Protein AF-A0A6B3FFN7-F1 (afdb_monomer_lite)

Sequence (74 aa):
RRPAPTPPEAPLLEIVFHELDSTWSMELIRGVQNVANAQGMSVVLTETGTRHSPGADWVEGVLRRRPLGVVLVF

Foldseek 3Di:
DDDDDDPPAFAEEEEEEQDCPDPVNVVVVVVVCVVQVVVRHYYHYHYCDDPVDGNPCSVVVCVVSVHPYYHYDD

Structure (mmCIF, N/CA/C/O backbone):
data_AF-A0A6B3FFN7-F1
#
_entry.id   AF-A0A6B3FFN7-F1
#
loop_
_atom_site.group_PDB
_atom_site.id
_atom_site.type_symbol
_atom_site.label_atom_id
_atom_site.label_alt_id
_atom_site.label_comp_id
_atom_site.label_asym_id
_atom_site.label_entity_id
_atom_site.label_seq_id
_atom_site.pdbx_PDB_ins_code
_atom_site.Cartn_x
_atom_site.Cartn_y
_atom_site.Cartn_z
_atom_site.occupancy
_atom_site.B_iso_or_equiv
_atom_site.auth_seq_id
_atom_site.auth_comp_id
_atom_site.auth_asym_id
_atom_site.auth_atom_id
_atom_site.pdbx_PDB_model_num
ATOM 1 N N . ARG A 1 1 ? 5.698 -26.290 28.812 1.00 73.06 1 ARG A N 1
ATOM 2 C CA . ARG A 1 1 ? 5.616 -24.813 28.675 1.00 73.06 1 ARG A CA 1
ATOM 3 C C . ARG A 1 1 ? 4.778 -24.522 27.435 1.00 73.06 1 ARG A C 1
ATOM 5 O O . ARG A 1 1 ? 5.089 -25.096 26.402 1.00 73.06 1 ARG A O 1
ATOM 12 N N . ARG A 1 2 ? 3.695 -23.745 27.538 1.00 70.75 2 ARG A N 1
ATOM 13 C CA . ARG A 1 2 ? 2.850 -23.381 26.385 1.00 70.75 2 ARG A CA 1
ATOM 14 C C . ARG A 1 2 ? 3.507 -22.191 25.664 1.00 70.75 2 ARG A C 1
ATOM 16 O O . ARG A 1 2 ? 3.898 -21.266 26.375 1.00 70.75 2 ARG A O 1
ATOM 23 N N . PRO A 1 3 ? 3.683 -22.210 24.330 1.00 72.25 3 PRO A N 1
ATOM 24 C CA . PRO A 1 3 ? 4.176 -21.045 23.599 1.00 72.25 3 PRO A CA 1
ATOM 25 C C . PRO A 1 3 ? 3.232 -19.863 23.826 1.00 72.25 3 PRO A C 1
ATOM 27 O O . PRO A 1 3 ? 2.012 -20.051 23.852 1.00 72.25 3 PRO A O 1
ATOM 30 N N . ALA A 1 4 ? 3.788 -18.669 24.029 1.00 78.19 4 ALA A N 1
ATOM 31 C CA . ALA A 1 4 ? 2.987 -17.452 24.056 1.00 78.19 4 ALA A CA 1
ATOM 32 C C . ALA A 1 4 ? 2.345 -17.240 22.669 1.00 78.19 4 ALA A C 1
ATOM 34 O O . ALA A 1 4 ? 2.980 -17.580 21.666 1.00 78.19 4 ALA A O 1
ATOM 35 N N . PRO A 1 5 ? 1.110 -16.717 22.586 1.00 75.12 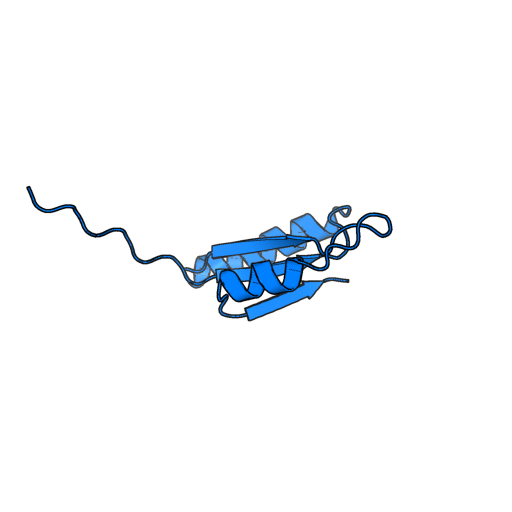5 PRO A N 1
ATOM 36 C CA . PRO A 1 5 ? 0.493 -16.405 21.303 1.00 75.12 5 PRO A CA 1
ATOM 37 C C . PRO A 1 5 ? 1.332 -15.360 20.560 1.00 75.12 5 PRO A C 1
ATOM 39 O O . PRO A 1 5 ? 1.724 -14.354 21.153 1.00 75.12 5 PRO A O 1
ATOM 42 N N . THR A 1 6 ? 1.592 -15.584 19.273 1.00 75.31 6 THR A N 1
ATOM 43 C CA . THR A 1 6 ? 2.137 -14.545 18.392 1.00 75.31 6 THR A CA 1
ATOM 44 C C . THR A 1 6 ? 1.112 -13.410 18.301 1.00 75.31 6 THR A C 1
ATOM 46 O O . THR A 1 6 ? -0.077 -13.705 18.138 1.00 75.31 6 THR A O 1
ATOM 49 N N . PRO A 1 7 ? 1.518 -12.133 18.421 1.00 71.75 7 PRO A N 1
ATOM 50 C CA . PRO A 1 7 ? 0.615 -11.014 18.186 1.00 71.75 7 PRO A CA 1
ATOM 51 C C . PRO A 1 7 ? -0.046 -11.142 16.806 1.00 71.75 7 PRO A C 1
ATOM 53 O O . PRO A 1 7 ? 0.625 -11.581 15.868 1.00 71.75 7 PRO A O 1
ATOM 56 N N . PRO A 1 8 ? -1.338 -10.794 16.666 1.00 72.94 8 PRO A N 1
ATOM 57 C CA . PRO A 1 8 ? -1.978 -10.762 15.359 1.00 72.94 8 PRO A CA 1
ATOM 58 C C . PRO A 1 8 ? -1.226 -9.791 14.444 1.00 72.94 8 PRO A C 1
ATOM 60 O O . PRO A 1 8 ? -0.840 -8.701 14.867 1.00 72.94 8 PRO A O 1
ATOM 63 N N . GLU A 1 9 ? -0.993 -10.213 13.204 1.00 81.62 9 GLU A N 1
ATOM 64 C CA . GLU A 1 9 ? -0.331 -9.389 12.196 1.00 81.62 9 GLU A CA 1
ATOM 65 C C . GLU A 1 9 ? -1.198 -8.160 11.886 1.00 81.62 9 GLU A C 1
ATOM 67 O O . GLU A 1 9 ? -2.422 -8.266 11.759 1.00 81.62 9 GLU A O 1
ATOM 72 N N . ALA A 1 10 ? -0.574 -6.982 11.824 1.00 88.31 10 ALA A N 1
ATOM 73 C CA . ALA A 1 10 ? -1.285 -5.749 11.511 1.00 88.31 10 ALA A CA 1
ATOM 74 C C . ALA A 1 10 ? -1.833 -5.816 10.073 1.00 88.31 10 ALA A C 1
ATOM 76 O O . ALA A 1 10 ? -1.124 -6.292 9.183 1.00 88.31 10 ALA A O 1
ATOM 77 N N . PRO A 1 11 ? -3.054 -5.318 9.803 1.00 94.69 11 PRO A N 1
ATOM 78 C CA . PRO A 1 11 ? -3.567 -5.269 8.442 1.00 94.69 11 PRO A CA 1
ATOM 79 C C . PRO A 1 11 ? -2.648 -4.436 7.544 1.00 94.69 11 PRO A C 1
ATOM 81 O O . PRO A 1 11 ? -2.123 -3.403 7.968 1.00 94.69 11 PRO A O 1
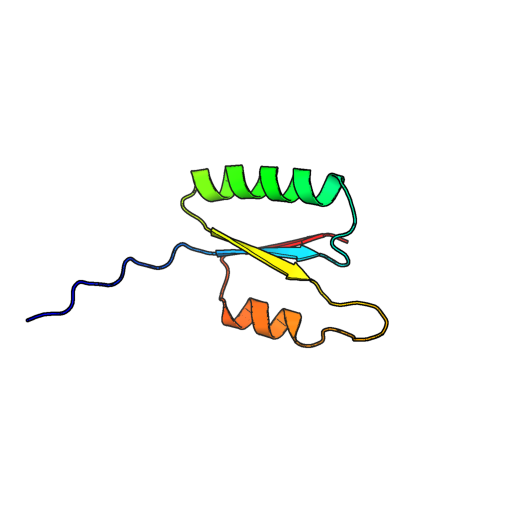ATOM 84 N N . LEU A 1 12 ? -2.459 -4.882 6.304 1.00 96.00 12 LEU A N 1
ATOM 85 C CA . LEU A 1 12 ? -1.496 -4.278 5.387 1.00 96.00 12 LEU A CA 1
ATOM 86 C C . LEU A 1 12 ? -2.172 -3.303 4.419 1.00 96.00 12 LEU A C 1
ATOM 88 O O . LEU A 1 12 ? -3.248 -3.586 3.891 1.00 96.00 12 LEU A O 1
ATOM 92 N N . LEU A 1 13 ? -1.513 -2.177 4.158 1.00 96.81 13 LEU A N 1
ATOM 93 C CA . LEU A 1 13 ? -1.765 -1.294 3.021 1.00 96.81 13 LEU A CA 1
ATOM 94 C C . LEU A 1 13 ? -0.557 -1.355 2.090 1.00 96.81 13 LEU A C 1
ATOM 96 O O . LEU A 1 13 ? 0.576 -1.179 2.530 1.00 96.81 13 LEU A O 1
ATOM 100 N N . GLU A 1 14 ? -0.796 -1.573 0.805 1.00 95.62 14 GLU A N 1
ATOM 101 C CA . GLU A 1 14 ? 0.270 -1.682 -0.183 1.00 95.62 14 GLU A CA 1
ATOM 102 C C . GLU A 1 14 ? 0.371 -0.390 -1.005 1.00 95.62 14 GLU A C 1
ATOM 104 O O . GLU A 1 14 ? -0.638 0.075 -1.536 1.00 95.62 14 GLU A O 1
ATOM 109 N N . ILE A 1 15 ? 1.569 0.178 -1.149 1.00 94.88 15 ILE A N 1
ATOM 110 C CA . ILE A 1 15 ? 1.837 1.260 -2.107 1.00 94.88 15 ILE A CA 1
ATOM 111 C C . ILE A 1 15 ? 2.743 0.710 -3.199 1.00 94.88 15 ILE A C 1
ATOM 113 O O . ILE A 1 15 ? 3.843 0.234 -2.916 1.00 94.88 15 ILE A O 1
ATOM 117 N N . VAL A 1 16 ? 2.278 0.777 -4.441 1.00 92.00 16 VAL A N 1
ATOM 118 C CA . VAL A 1 16 ? 2.999 0.272 -5.606 1.00 92.00 16 VAL A CA 1
ATOM 119 C C . VAL A 1 16 ? 3.497 1.448 -6.433 1.00 92.00 16 VAL A C 1
ATOM 121 O O . VAL A 1 16 ? 2.691 2.245 -6.912 1.00 92.00 16 VAL A O 1
ATOM 124 N N . PHE A 1 17 ? 4.811 1.534 -6.608 1.00 89.12 17 PHE A N 1
ATOM 125 C CA . PHE A 1 17 ? 5.473 2.567 -7.398 1.00 89.12 17 PHE A CA 1
ATOM 126 C C . PHE A 1 17 ? 5.980 2.013 -8.725 1.00 89.12 17 PHE A C 1
ATOM 128 O O . PHE A 1 17 ? 6.442 0.870 -8.796 1.00 89.12 17 PHE A O 1
ATOM 135 N N . HIS A 1 18 ? 5.954 2.851 -9.762 1.00 82.50 18 HIS A N 1
ATOM 136 C CA . HIS A 1 18 ? 6.706 2.568 -10.980 1.00 82.50 18 HIS A CA 1
ATOM 137 C C . HIS A 1 18 ? 8.219 2.647 -10.744 1.00 82.50 18 HIS A C 1
ATOM 139 O O . HIS A 1 18 ? 8.931 1.699 -11.063 1.00 82.50 18 HIS A O 1
ATOM 145 N N . GLU A 1 19 ? 8.672 3.749 -10.136 1.00 78.00 19 GLU A N 1
ATOM 146 C CA . GLU A 1 19 ? 10.068 4.041 -9.789 1.00 78.00 19 GLU A CA 1
ATOM 147 C C . GLU A 1 19 ? 10.110 4.833 -8.463 1.00 78.00 19 GLU A C 1
ATOM 149 O O . GLU A 1 19 ? 9.311 5.752 -8.250 1.00 78.00 19 GLU A O 1
ATOM 154 N N . LEU A 1 20 ? 11.032 4.492 -7.554 1.00 73.38 20 LEU A N 1
ATOM 155 C CA . LEU A 1 20 ? 11.206 5.149 -6.246 1.00 73.38 20 LEU A CA 1
ATOM 156 C C . LEU A 1 20 ? 12.241 6.296 -6.264 1.00 73.38 20 LEU A C 1
ATOM 158 O O . LEU A 1 20 ? 12.997 6.465 -5.314 1.00 73.38 20 LEU A O 1
ATOM 162 N N . ASP A 1 21 ? 12.253 7.136 -7.299 1.00 69.88 21 ASP A N 1
ATOM 163 C CA . ASP A 1 21 ? 13.369 8.079 -7.524 1.00 69.88 21 ASP A CA 1
ATOM 164 C C . ASP A 1 21 ? 13.038 9.567 -7.296 1.00 69.88 21 ASP A C 1
ATOM 166 O O . ASP A 1 21 ? 13.751 10.456 -7.765 1.00 69.88 21 ASP A O 1
ATOM 170 N N . SER A 1 22 ? 11.981 9.891 -6.540 1.00 70.62 22 SER A N 1
ATOM 171 C CA . SER A 1 22 ? 11.593 11.290 -6.303 1.00 70.62 22 SER A CA 1
ATOM 172 C C . SER A 1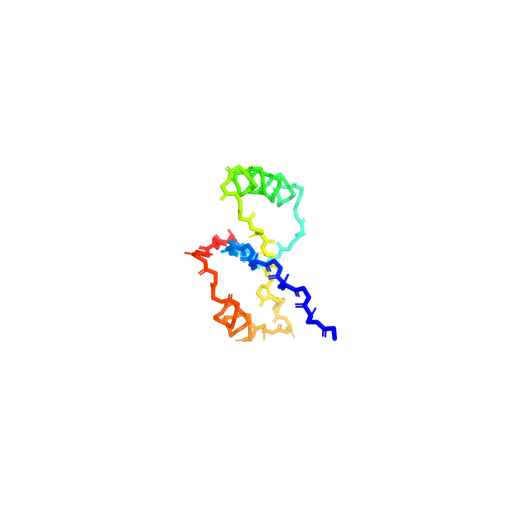 22 ? 11.543 11.682 -4.823 1.00 70.62 22 SER A C 1
ATOM 174 O O . SER A 1 22 ? 11.061 10.936 -3.970 1.00 70.62 22 SER A O 1
ATOM 176 N N . THR A 1 23 ? 11.970 12.914 -4.514 1.00 77.31 23 THR A N 1
ATOM 177 C CA . THR A 1 23 ? 11.771 13.551 -3.196 1.00 77.31 23 THR A CA 1
ATOM 178 C C . THR A 1 23 ? 10.298 13.515 -2.772 1.00 77.31 23 THR A C 1
ATOM 180 O O . THR A 1 23 ? 9.988 13.356 -1.593 1.00 77.31 23 THR A O 1
ATOM 183 N N . TRP A 1 24 ? 9.390 13.592 -3.746 1.00 85.19 24 TRP A N 1
ATOM 184 C CA . TRP A 1 24 ? 7.949 13.514 -3.541 1.00 85.19 24 TRP A CA 1
ATOM 185 C C . TRP A 1 24 ? 7.482 12.128 -3.057 1.00 85.19 24 TRP A C 1
ATOM 187 O O . TRP A 1 24 ? 6.609 12.049 -2.191 1.00 85.19 24 TRP A O 1
ATOM 197 N N . SER A 1 25 ? 8.114 11.036 -3.507 1.00 87.12 25 SER A N 1
ATOM 198 C CA . SER A 1 25 ? 7.793 9.668 -3.068 1.00 87.12 25 SER A CA 1
ATOM 199 C C . SER A 1 25 ? 7.944 9.517 -1.553 1.00 87.12 25 SER A C 1
ATOM 201 O O . SER A 1 25 ? 7.084 8.937 -0.895 1.00 87.12 25 SER A O 1
ATOM 203 N N . MET A 1 26 ? 8.995 10.101 -0.969 1.00 90.19 26 MET A N 1
ATOM 204 C CA . MET A 1 26 ? 9.225 10.044 0.478 1.00 90.19 26 MET A CA 1
ATOM 205 C C . MET A 1 26 ? 8.177 10.822 1.279 1.00 90.19 26 MET A C 1
ATOM 207 O O . MET A 1 26 ? 7.782 10.379 2.360 1.00 90.19 26 MET A O 1
ATOM 211 N N . GLU A 1 27 ? 7.714 11.965 0.772 1.00 92.12 27 GLU A N 1
ATOM 212 C CA . GLU A 1 27 ? 6.634 12.728 1.407 1.00 92.12 27 GLU A CA 1
ATOM 213 C C . GLU A 1 27 ? 5.310 11.961 1.357 1.00 92.12 27 GLU A C 1
ATOM 215 O O . GLU A 1 27 ? 4.616 11.874 2.374 1.00 92.12 27 GLU A O 1
ATOM 220 N N . LEU A 1 28 ? 5.007 11.323 0.222 1.00 92.06 28 LEU A N 1
ATOM 221 C CA . LEU A 1 28 ? 3.838 10.460 0.067 1.00 92.06 28 LEU A CA 1
ATOM 222 C C . LEU A 1 28 ? 3.893 9.270 1.030 1.00 92.06 28 LEU A C 1
ATOM 224 O O . LEU A 1 28 ? 2.937 9.041 1.771 1.00 92.06 28 LEU A O 1
ATOM 228 N N . ILE A 1 29 ? 5.019 8.550 1.077 1.00 93.00 29 ILE A N 1
ATOM 229 C CA . ILE A 1 29 ? 5.218 7.406 1.979 1.00 93.00 29 ILE A CA 1
ATOM 230 C C . ILE A 1 29 ? 5.005 7.837 3.432 1.00 93.00 29 ILE A C 1
ATOM 232 O O . ILE A 1 29 ? 4.274 7.176 4.168 1.00 93.00 29 ILE A O 1
ATOM 236 N N . ARG A 1 30 ? 5.584 8.972 3.848 1.00 94.31 30 ARG A N 1
ATOM 237 C CA . ARG A 1 30 ? 5.388 9.517 5.201 1.00 94.31 30 ARG A CA 1
ATOM 238 C C . ARG A 1 30 ? 3.925 9.850 5.480 1.00 94.31 30 ARG A C 1
ATOM 240 O O . ARG A 1 30 ? 3.421 9.502 6.545 1.00 94.31 30 ARG A O 1
ATOM 247 N N . GLY A 1 31 ? 3.241 10.500 4.540 1.00 95.19 31 GLY A N 1
ATOM 248 C CA . GLY A 1 31 ? 1.822 10.830 4.667 1.00 95.19 31 GLY A CA 1
ATOM 249 C C . GLY A 1 31 ? 0.953 9.584 4.843 1.00 95.19 31 GLY A C 1
ATOM 250 O O . GLY A 1 31 ? 0.160 9.513 5.784 1.00 95.19 31 GLY A O 1
ATOM 251 N N . VAL A 1 32 ? 1.153 8.572 3.997 1.00 95.88 32 VAL A N 1
ATOM 252 C CA . VAL A 1 32 ? 0.408 7.309 4.069 1.00 95.88 32 VAL A CA 1
ATOM 253 C C . VAL A 1 32 ? 0.729 6.551 5.355 1.00 95.88 32 VAL A C 1
ATOM 255 O O . VAL A 1 32 ? -0.192 6.096 6.031 1.00 95.88 32 VAL A O 1
ATOM 258 N N . GLN A 1 33 ? 2.002 6.471 5.750 1.00 96.06 33 GLN A N 1
ATOM 259 C CA . GLN A 1 33 ? 2.410 5.814 6.992 1.00 96.06 33 GLN A CA 1
ATOM 260 C C . GLN A 1 33 ? 1.761 6.458 8.220 1.00 96.06 33 GLN A C 1
ATOM 262 O O . GLN A 1 33 ? 1.315 5.746 9.118 1.00 96.06 33 GLN A O 1
ATOM 267 N N . ASN A 1 34 ? 1.665 7.789 8.262 1.00 96.94 34 ASN A N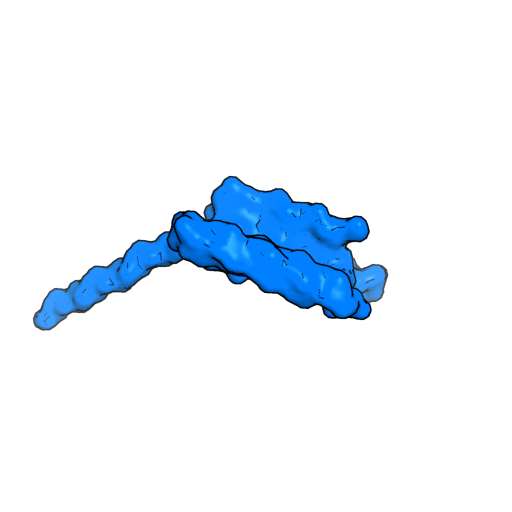 1
ATOM 268 C CA . ASN A 1 34 ? 1.024 8.498 9.369 1.00 96.94 34 ASN A CA 1
ATOM 269 C C . ASN A 1 34 ? -0.458 8.122 9.505 1.00 96.94 34 ASN A C 1
ATOM 271 O O . ASN A 1 34 ? -0.927 7.858 10.613 1.00 96.94 34 ASN A O 1
ATOM 275 N N . VAL A 1 35 ? -1.185 8.052 8.386 1.00 96.19 35 VAL A N 1
ATOM 276 C CA . VAL A 1 35 ? -2.604 7.664 8.377 1.00 96.19 35 VAL A CA 1
ATOM 277 C C . VAL A 1 35 ? -2.775 6.178 8.703 1.00 96.19 35 VAL A C 1
ATOM 279 O O . VAL A 1 35 ? -3.612 5.834 9.533 1.00 96.19 35 VAL A O 1
ATOM 282 N N . ALA A 1 36 ? -1.959 5.301 8.113 1.00 95.81 36 ALA A N 1
ATOM 283 C CA . ALA A 1 36 ? -1.994 3.861 8.368 1.00 95.81 36 ALA A CA 1
ATOM 284 C C . ALA A 1 36 ? -1.713 3.537 9.844 1.00 95.81 36 ALA A C 1
ATOM 286 O O . ALA A 1 36 ? -2.461 2.780 10.463 1.00 95.81 36 ALA A O 1
ATOM 287 N N . ASN A 1 37 ? -0.710 4.187 10.444 1.00 94.81 37 ASN A N 1
ATOM 288 C CA . ASN A 1 37 ? -0.392 4.043 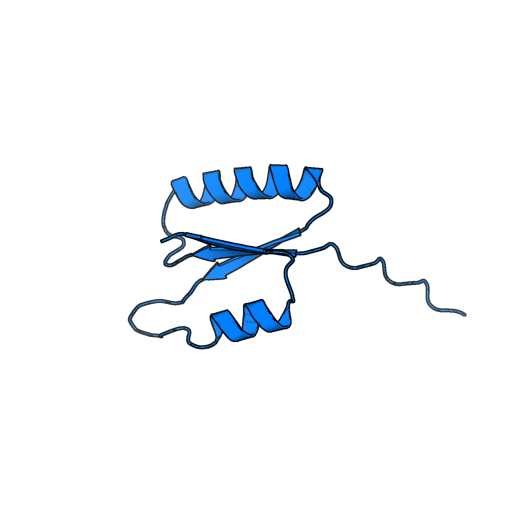11.866 1.00 94.81 37 ASN A CA 1
ATOM 289 C C . ASN A 1 37 ? -1.565 4.453 12.759 1.00 94.81 37 ASN A C 1
ATOM 291 O O . ASN A 1 37 ? -1.880 3.750 13.718 1.00 94.81 37 ASN A O 1
ATOM 295 N N . ALA A 1 38 ? -2.245 5.555 12.430 1.00 96.38 38 ALA A N 1
ATOM 296 C CA . ALA A 1 38 ? -3.429 5.997 13.163 1.00 96.38 38 ALA A CA 1
ATOM 297 C C . ALA A 1 38 ? -4.596 4.992 13.082 1.00 96.38 38 ALA A C 1
ATOM 299 O O . ALA A 1 38 ? -5.505 5.056 13.905 1.00 96.38 38 ALA A O 1
ATOM 300 N N . GLN A 1 39 ? -4.573 4.070 12.113 1.00 94.94 39 GLN A N 1
ATOM 301 C CA . GLN A 1 39 ? -5.548 2.987 11.941 1.00 94.94 39 GLN A CA 1
ATOM 302 C C . GLN A 1 39 ? -5.015 1.608 12.382 1.00 94.94 39 GLN A C 1
ATOM 304 O O . GLN A 1 39 ? -5.687 0.600 12.175 1.00 94.94 39 GLN A O 1
ATOM 309 N N . GLY A 1 40 ? -3.820 1.533 12.985 1.00 94.44 40 GLY A N 1
ATOM 310 C CA . GLY A 1 40 ? -3.210 0.266 13.408 1.00 94.44 40 GLY A CA 1
ATOM 311 C C . GLY A 1 40 ? -2.776 -0.639 12.249 1.00 94.44 40 GLY A C 1
ATOM 312 O O . GLY A 1 40 ? -2.687 -1.854 12.418 1.00 94.44 40 GLY A O 1
ATOM 313 N N . MET A 1 41 ? -2.532 -0.059 11.074 1.00 95.56 41 MET A N 1
ATOM 314 C CA . MET A 1 41 ? -2.123 -0.760 9.860 1.00 95.56 41 MET A CA 1
ATOM 315 C C . MET A 1 41 ? -0.625 -0.602 9.600 1.00 95.56 41 MET A C 1
ATOM 317 O O . MET A 1 41 ? -0.021 0.409 9.956 1.00 95.56 41 MET A O 1
ATOM 321 N N . SER A 1 42 ? -0.035 -1.584 8.921 1.00 95.12 42 SER A N 1
ATOM 322 C CA . SER A 1 42 ? 1.333 -1.493 8.401 1.00 95.12 42 SER A CA 1
ATOM 323 C C . SER A 1 42 ? 1.324 -1.189 6.905 1.00 95.12 42 SER A C 1
ATOM 325 O O . SER A 1 42 ? 0.419 -1.606 6.184 1.00 95.12 42 SER A O 1
ATOM 327 N N . VAL A 1 43 ? 2.329 -0.449 6.437 1.00 95.81 43 VAL A N 1
ATOM 328 C CA . VAL A 1 43 ? 2.488 -0.098 5.021 1.00 95.81 43 VAL A CA 1
ATOM 329 C C . VAL A 1 43 ? 3.591 -0.955 4.414 1.00 95.81 43 VAL A C 1
ATOM 331 O O . VAL A 1 43 ? 4.663 -1.091 5.002 1.00 95.81 43 VAL A O 1
ATOM 334 N N . VAL A 1 44 ? 3.335 -1.510 3.233 1.00 94.75 44 VAL A N 1
ATOM 335 C CA . VAL A 1 44 ? 4.323 -2.225 2.419 1.00 94.75 44 VAL A CA 1
ATOM 336 C C . VAL A 1 44 ? 4.532 -1.453 1.125 1.00 94.75 44 VAL A C 1
ATOM 338 O O . VAL A 1 44 ? 3.571 -1.028 0.486 1.00 94.75 44 VAL A O 1
ATOM 341 N N . LEU A 1 45 ? 5.793 -1.260 0.750 1.00 93.06 45 LEU A N 1
ATOM 342 C CA . LEU A 1 45 ? 6.172 -0.633 -0.511 1.00 93.06 45 LEU A CA 1
ATOM 343 C C . LEU A 1 45 ? 6.556 -1.724 -1.506 1.00 93.06 45 LEU A C 1
ATOM 345 O O . LEU A 1 45 ? 7.354 -2.604 -1.182 1.00 93.06 45 LEU A O 1
ATOM 349 N N . THR A 1 46 ? 5.999 -1.649 -2.707 1.00 90.50 46 THR A N 1
ATOM 350 C CA . THR A 1 46 ? 6.314 -2.542 -3.822 1.00 90.50 46 THR A CA 1
ATOM 351 C C . THR A 1 46 ? 6.707 -1.702 -5.031 1.00 90.50 46 THR A C 1
ATOM 353 O O . THR A 1 46 ? 6.056 -0.712 -5.344 1.00 90.50 46 THR A O 1
ATOM 356 N N . GLU A 1 47 ? 7.755 -2.101 -5.740 1.00 86.81 47 GLU A N 1
ATOM 357 C CA . GLU A 1 47 ? 8.112 -1.508 -7.029 1.00 86.81 47 GLU A CA 1
ATOM 358 C C . GLU A 1 47 ? 7.695 -2.447 -8.158 1.00 86.81 47 GLU A C 1
ATOM 360 O O . GLU A 1 47 ? 7.899 -3.660 -8.072 1.00 86.81 47 GLU A O 1
ATOM 365 N N . THR A 1 48 ? 7.134 -1.902 -9.240 1.00 80.06 48 THR A N 1
ATOM 366 C CA . THR A 1 48 ? 6.755 -2.707 -10.416 1.00 80.06 48 THR A CA 1
ATOM 367 C C . THR A 1 48 ? 7.961 -3.241 -11.204 1.00 80.06 48 THR A C 1
ATOM 369 O O . THR A 1 48 ? 7.791 -4.063 -12.106 1.00 80.06 48 THR A O 1
ATOM 372 N N . GLY A 1 49 ? 9.176 -2.800 -10.854 1.00 68.44 49 GLY A N 1
ATOM 373 C CA . GLY A 1 49 ? 10.421 -3.084 -11.568 1.00 68.44 49 GLY A CA 1
ATOM 374 C C . GLY A 1 49 ? 10.693 -2.095 -12.706 1.00 68.44 49 GLY A C 1
ATOM 375 O O . GLY A 1 49 ? 9.835 -1.298 -13.077 1.00 68.44 49 GLY A O 1
ATOM 376 N N . THR A 1 50 ? 11.903 -2.154 -13.273 1.00 58.03 50 THR A N 1
ATOM 377 C CA . THR A 1 50 ? 12.351 -1.251 -14.348 1.00 58.03 50 THR A CA 1
ATOM 378 C C . THR A 1 50 ? 12.091 -1.835 -15.740 1.00 58.03 50 THR A C 1
ATOM 380 O O . THR A 1 50 ? 11.908 -3.041 -15.921 1.00 58.03 50 THR A O 1
ATOM 383 N N . ARG A 1 51 ? 12.161 -0.983 -16.772 1.00 54.25 51 ARG A N 1
ATOM 384 C CA . ARG A 1 51 ? 11.946 -1.333 -18.193 1.00 54.25 51 ARG A CA 1
ATOM 385 C C . ARG A 1 51 ? 12.777 -2.523 -18.714 1.00 54.25 51 ARG A C 1
ATOM 387 O O . ARG A 1 51 ? 12.390 -3.129 -19.707 1.00 54.25 51 ARG A O 1
ATOM 394 N N . HIS A 1 52 ? 13.903 -2.845 -18.070 1.00 49.97 52 HIS A N 1
ATOM 395 C CA . HIS A 1 52 ? 14.842 -3.903 -18.480 1.00 49.97 52 HIS A CA 1
ATOM 396 C C . HIS A 1 52 ? 14.735 -5.187 -17.641 1.00 49.97 52 HIS A C 1
ATOM 398 O O . HIS A 1 52 ? 15.436 -6.157 -17.917 1.00 49.97 52 HIS A O 1
ATOM 404 N N . SER A 1 53 ? 13.854 -5.207 -16.640 1.00 52.06 53 SER A N 1
ATOM 405 C CA . SER A 1 53 ? 13.527 -6.385 -15.840 1.00 52.06 53 SER A CA 1
ATOM 406 C C . SER A 1 53 ? 12.053 -6.282 -15.436 1.00 52.06 53 SER A C 1
ATOM 408 O O . SER A 1 53 ? 11.763 -5.855 -14.317 1.00 52.06 53 SER A O 1
ATOM 410 N N . PRO A 1 54 ? 11.109 -6.576 -16.354 1.00 52.78 54 PRO A N 1
ATOM 411 C CA . PRO A 1 54 ? 9.687 -6.398 -16.089 1.00 52.78 54 PRO A CA 1
ATOM 412 C C . PRO A 1 54 ? 9.296 -7.270 -14.896 1.00 52.78 54 PRO A C 1
ATOM 414 O O . PRO A 1 54 ? 9.344 -8.497 -14.976 1.00 52.78 54 PRO A O 1
ATOM 417 N N . GLY A 1 55 ? 8.952 -6.631 -13.776 1.00 58.47 55 GLY A N 1
ATOM 418 C CA . GLY A 1 55 ? 8.580 -7.284 -12.527 1.00 58.47 55 GLY A CA 1
ATOM 419 C C . GLY A 1 55 ? 7.199 -7.920 -12.624 1.00 58.47 55 GLY A C 1
ATOM 420 O O . GLY A 1 55 ? 6.284 -7.512 -11.925 1.00 58.47 55 GLY A O 1
ATOM 421 N N . ALA A 1 56 ? 7.016 -8.914 -13.492 1.00 61.91 56 ALA A N 1
ATOM 422 C CA . ALA A 1 56 ? 5.733 -9.593 -13.679 1.00 61.91 56 ALA A CA 1
ATOM 423 C C . ALA A 1 56 ? 5.184 -10.243 -12.386 1.00 61.91 56 ALA A C 1
ATOM 425 O O . ALA A 1 56 ? 3.991 -10.528 -12.309 1.00 61.91 56 ALA A O 1
ATOM 426 N N . ASP A 1 57 ? 6.009 -10.376 -11.343 1.00 74.38 57 ASP A N 1
ATOM 427 C CA . ASP A 1 57 ? 5.652 -11.024 -10.078 1.00 74.38 57 ASP A CA 1
ATOM 428 C C . ASP A 1 57 ? 5.189 -10.051 -8.979 1.00 74.38 57 ASP A C 1
ATOM 430 O O . ASP A 1 57 ? 4.787 -10.496 -7.900 1.00 74.38 57 ASP A O 1
ATOM 434 N N . TRP A 1 58 ? 5.208 -8.726 -9.204 1.00 86.00 58 TRP A N 1
ATOM 435 C CA . TRP A 1 58 ? 4.800 -7.776 -8.156 1.00 86.00 58 TRP A CA 1
ATOM 436 C C . TRP A 1 58 ? 3.342 -8.006 -7.746 1.00 86.00 58 TRP A C 1
ATOM 438 O O . TRP A 1 58 ? 3.034 -8.035 -6.555 1.00 86.00 58 TRP A O 1
ATOM 448 N N . VAL A 1 59 ? 2.462 -8.260 -8.723 1.00 88.06 59 VAL A N 1
ATOM 449 C CA . VAL A 1 59 ? 1.040 -8.545 -8.488 1.00 88.06 59 VAL A CA 1
ATOM 450 C C . VAL A 1 59 ? 0.890 -9.790 -7.621 1.00 88.06 59 VAL A C 1
ATOM 452 O O . VAL A 1 59 ? 0.133 -9.777 -6.653 1.00 88.06 59 VAL A O 1
ATOM 455 N N . GLU A 1 60 ? 1.633 -10.856 -7.923 1.00 88.69 60 GLU A N 1
ATOM 456 C CA . GLU A 1 60 ? 1.591 -12.087 -7.134 1.00 88.69 60 GLU A CA 1
ATOM 457 C C . GLU A 1 60 ? 2.088 -11.849 -5.702 1.00 88.69 60 GLU A C 1
ATOM 459 O O . GLU A 1 60 ? 1.470 -12.320 -4.744 1.00 88.69 60 GLU A O 1
ATOM 464 N N . GLY A 1 61 ? 3.157 -11.064 -5.539 1.00 89.19 61 GLY A N 1
ATOM 465 C CA . GLY A 1 61 ? 3.660 -10.642 -4.234 1.00 89.19 61 GLY A CA 1
ATOM 466 C C . GLY A 1 61 ? 2.603 -9.905 -3.408 1.00 89.19 61 GLY A C 1
ATOM 467 O O . GLY A 1 61 ? 2.386 -10.248 -2.243 1.00 89.19 61 GLY A O 1
ATOM 468 N N . VAL A 1 62 ? 1.903 -8.946 -4.020 1.00 91.94 62 VAL A N 1
ATOM 469 C CA . VAL A 1 62 ? 0.817 -8.185 -3.382 1.00 91.94 62 VAL A CA 1
ATOM 470 C C . VAL A 1 62 ? -0.344 -9.107 -3.006 1.00 91.94 62 VAL A C 1
ATOM 472 O O . VAL A 1 62 ? -0.794 -9.110 -1.861 1.00 91.94 62 VAL A O 1
ATOM 475 N N . LEU A 1 63 ? -0.801 -9.959 -3.928 1.00 91.38 63 LEU A N 1
ATOM 476 C CA . LEU A 1 63 ? -1.902 -10.893 -3.670 1.00 91.38 63 LEU A CA 1
ATOM 477 C C . LEU A 1 63 ? -1.574 -11.894 -2.553 1.00 91.38 63 LEU A C 1
ATOM 479 O O . LEU A 1 63 ? -2.444 -12.229 -1.747 1.00 91.38 63 LEU A O 1
ATOM 483 N N . ARG A 1 64 ? -0.318 -12.344 -2.464 1.00 92.31 64 ARG A N 1
ATOM 484 C CA . ARG A 1 64 ? 0.153 -13.265 -1.420 1.00 92.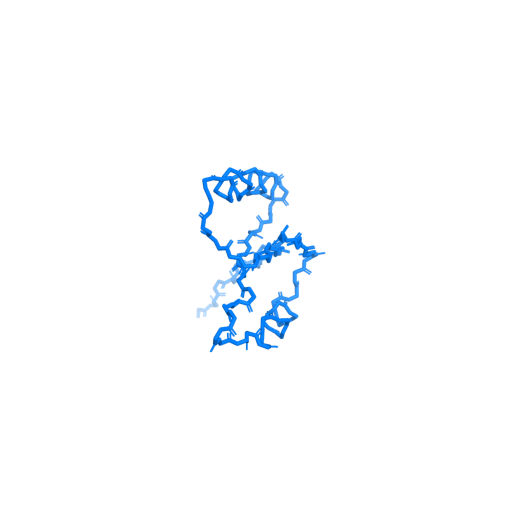31 64 ARG A CA 1
ATOM 485 C C . ARG A 1 64 ? 0.098 -12.641 -0.025 1.00 92.31 64 ARG A C 1
ATOM 487 O O . ARG A 1 64 ? -0.201 -13.354 0.930 1.00 92.31 64 ARG A O 1
ATOM 494 N N . ARG A 1 65 ? 0.341 -11.330 0.082 1.00 92.62 65 ARG A N 1
ATOM 495 C CA . ARG A 1 65 ? 0.258 -10.561 1.337 1.00 92.62 65 ARG A CA 1
ATOM 496 C C . ARG A 1 65 ? -1.171 -10.238 1.774 1.00 92.62 65 ARG A C 1
ATOM 498 O O . ARG A 1 65 ? -1.377 -9.934 2.942 1.00 92.62 65 ARG A O 1
ATOM 505 N N . ARG A 1 66 ? -2.156 -10.333 0.870 1.00 95.06 66 ARG A N 1
ATOM 506 C CA . ARG A 1 66 ? -3.579 -10.041 1.140 1.00 95.06 66 ARG A CA 1
ATOM 507 C C . ARG A 1 66 ? -3.798 -8.679 1.837 1.00 95.06 66 ARG A C 1
ATOM 509 O O . ARG A 1 66 ? -4.424 -8.643 2.900 1.00 95.06 66 ARG A O 1
ATOM 516 N N . PRO A 1 67 ? -3.294 -7.563 1.277 1.00 96.12 67 PRO A N 1
ATOM 517 C CA . PRO A 1 67 ? -3.504 -6.249 1.871 1.00 96.12 67 PRO A CA 1
ATOM 518 C C . PRO A 1 67 ? -4.985 -5.853 1.836 1.00 96.12 67 PRO A C 1
ATOM 520 O O . PRO A 1 67 ? -5.748 -6.307 0.983 1.00 96.12 67 PRO A O 1
ATOM 523 N N . LEU A 1 68 ? -5.383 -4.957 2.740 1.00 96.25 68 LEU A N 1
ATOM 524 C CA . LEU A 1 68 ? -6.725 -4.365 2.756 1.00 96.25 68 LEU A CA 1
ATOM 525 C C . LEU A 1 68 ? -6.988 -3.477 1.536 1.00 96.25 68 LEU A C 1
ATOM 527 O O . LEU A 1 68 ? -8.138 -3.264 1.161 1.00 96.25 68 LEU A O 1
ATOM 531 N N . GLY A 1 69 ? -5.928 -2.947 0.931 1.00 95.38 69 GLY A N 1
ATOM 532 C CA . GLY A 1 69 ? -6.007 -2.097 -0.243 1.00 95.38 69 GLY A CA 1
ATOM 533 C C . GLY A 1 69 ? -4.645 -1.893 -0.887 1.00 95.38 69 GLY A C 1
ATOM 534 O O . GLY A 1 69 ? -3.602 -2.149 -0.280 1.00 95.38 69 GLY A O 1
ATOM 535 N N . VAL A 1 70 ? -4.680 -1.422 -2.129 1.00 95.12 70 VAL A N 1
ATOM 536 C CA . VAL A 1 70 ? -3.494 -1.121 -2.929 1.00 95.12 70 VAL A CA 1
ATOM 537 C C . VAL A 1 70 ? -3.628 0.298 -3.464 1.00 95.12 70 VAL A C 1
ATOM 539 O O . VAL A 1 70 ? -4.658 0.650 -4.038 1.00 95.12 70 VAL A O 1
ATOM 542 N N . VAL A 1 71 ? -2.584 1.101 -3.285 1.00 93.62 71 VAL A N 1
ATOM 543 C CA . VAL A 1 71 ? -2.448 2.440 -3.858 1.00 93.62 71 VAL A CA 1
ATOM 544 C C . VAL A 1 71 ? -1.411 2.367 -4.967 1.00 93.62 71 VAL A C 1
ATOM 546 O O . VAL A 1 71 ? -0.252 2.049 -4.720 1.00 93.62 71 VAL A O 1
ATOM 549 N N . LEU A 1 72 ? -1.837 2.643 -6.193 1.00 91.25 72 LEU A N 1
ATOM 550 C CA . LEU A 1 72 ? -0.965 2.674 -7.361 1.00 91.25 72 LEU A CA 1
ATOM 551 C C . LEU A 1 72 ? -0.460 4.102 -7.597 1.00 91.25 72 LEU A C 1
ATOM 553 O O . LEU A 1 72 ? -1.269 5.029 -7.648 1.00 91.25 72 LEU A O 1
ATOM 557 N N . VAL A 1 73 ? 0.852 4.270 -7.756 1.00 87.81 73 VAL A N 1
ATOM 558 C CA . VAL A 1 73 ? 1.510 5.565 -7.977 1.00 87.81 73 VAL A CA 1
ATOM 559 C C . VAL A 1 73 ? 2.390 5.469 -9.230 1.00 87.81 73 VAL A C 1
ATOM 561 O O . VAL A 1 73 ? 3.386 4.742 -9.237 1.00 87.81 73 VAL A O 1
ATOM 564 N N . PHE A 1 74 ? 1.998 6.190 -10.284 1.00 80.44 74 PHE A N 1
ATOM 565 C CA . PHE A 1 74 ? 2.637 6.241 -11.606 1.00 80.44 74 PHE A CA 1
ATOM 566 C C . PHE A 1 74 ? 2.813 7.689 -12.062 1.00 80.44 74 PHE A C 1
ATOM 568 O O . PHE A 1 74 ? 1.949 8.518 -11.692 1.00 80.44 74 PHE A O 1
#

Secondary structure (DSSP, 8-state):
-PPPPPPPPPPEEEEEES----HHHHHHHHHHHHHHHHTT-EEEEEE---TTS--TTHHHHHHHH--SEEEEE-

pLDDT: mean 84.78, std 12.72, range [49.97, 96.94]

Radius of gyration: 14.86 Å; chains: 1; bounding box: 22×38×47 Å